Protein AF-A0A0F8WGE8-F1 (afdb_monomer_lite)

InterPro domains:
  IPR011990 Tetratricopeptide-like helical domain superfamily [G3DSA:1.25.40.10] (3-135)

pLDDT: mean 79.86, std 22.28, range [31.86, 98.88]

Secondary structure (DSSP, 8-state):
--S--S----THHHHHHHHTT-TTS--HHHHHHHHHHHTT--HHHHHHHHHHHHHH-SSGGG--HHHHHHHHHHHHHHSTT-HHHHHHHHHHHHHTT-HHHHHHHHHHHHHHHHHTT-HHHHHHHHHHHHHHHTT-------

Radius of gyration: 15.94 Å; chains: 1; bounding box: 45×36×33 Å

Sequence (142 aa):
FQALAGSKLPRVYVNLGELLLRPSQAPRGLELALEVFRQKTDPLIVRNTLAWVFATSPQAAYRDGPEAVRLALLVTQTKPGKAAFLDTLAAAYAEVKLFTEAVDTLQKAIGLAEKAGQTALAGEMRPRLALYRSKKPYRPPE

Organism: NCBI:txid412755

Foldseek 3Di:
DDDDPDDPPPPVVVVLVVVVVDPPDDPVLSVVLVVCVVVVHDPLVSLLSLLQQLLAEPDPVSHDLVSSLVSLVVSCVVPPLALSSLQSNLSSCLSVLVLVSSLVSNVSSLVSCVVVVVVVVNVVSVVQNVCSVVSHHHYDDD

Structure (mmCIF, N/CA/C/O backbone):
data_AF-A0A0F8WGE8-F1
#
_entry.id   AF-A0A0F8WGE8-F1
#
loop_
_atom_site.group_PDB
_atom_site.id
_atom_site.type_symbol
_atom_site.label_atom_id
_atom_site.label_alt_id
_atom_site.label_comp_id
_atom_site.label_asym_id
_atom_site.label_entity_id
_atom_site.label_seq_id
_atom_site.pdbx_PDB_ins_code
_atom_site.Cartn_x
_atom_site.Cartn_y
_atom_site.Cartn_z
_atom_site.occupancy
_atom_site.B_iso_or_equiv
_atom_site.auth_seq_id
_atom_site.auth_comp_id
_atom_site.auth_asym_id
_atom_site.auth_atom_id
_atom_site.pdbx_PDB_model_num
ATOM 1 N N . PHE A 1 1 ? 33.624 -14.646 12.719 1.00 39.00 1 PHE A N 1
ATOM 2 C CA . PHE A 1 1 ? 33.017 -15.978 12.910 1.00 39.00 1 PHE A CA 1
ATOM 3 C C . PHE A 1 1 ? 32.793 -16.187 14.397 1.00 39.00 1 PHE A C 1
ATOM 5 O O . PHE A 1 1 ? 33.677 -15.827 15.154 1.00 39.00 1 PHE A O 1
ATOM 12 N N . GLN A 1 2 ? 31.639 -16.752 14.763 1.00 33.62 2 GLN A N 1
ATOM 13 C CA . GLN A 1 2 ? 31.136 -17.008 16.126 1.00 33.62 2 GLN A CA 1
ATOM 14 C C . GLN A 1 2 ? 30.475 -15.832 16.851 1.00 33.62 2 GLN A C 1
ATOM 16 O O . GLN A 1 2 ? 31.086 -15.127 17.639 1.00 33.62 2 GLN A O 1
ATOM 21 N N . ALA A 1 3 ? 29.178 -15.684 16.598 1.00 32.41 3 ALA A N 1
ATOM 22 C CA . ALA A 1 3 ? 28.122 -15.856 17.599 1.00 32.41 3 ALA A CA 1
ATOM 23 C C . ALA A 1 3 ? 26.847 -15.287 16.980 1.00 32.41 3 ALA A C 1
ATOM 25 O O . ALA A 1 3 ? 26.764 -14.084 16.805 1.00 32.41 3 ALA A O 1
ATOM 26 N N . LEU A 1 4 ? 25.935 -16.166 16.558 1.00 31.86 4 LEU A N 1
ATOM 27 C CA . LEU A 1 4 ? 24.479 -15.982 16.394 1.00 31.86 4 LEU A CA 1
ATOM 28 C C . LEU A 1 4 ? 23.939 -17.214 15.634 1.00 31.86 4 LEU A C 1
ATOM 30 O O . LEU A 1 4 ? 23.289 -17.126 14.597 1.00 31.86 4 LEU A O 1
ATOM 34 N N . ALA A 1 5 ? 24.266 -18.401 16.148 1.00 35.44 5 ALA A N 1
ATOM 35 C CA . ALA A 1 5 ? 23.598 -19.642 15.784 1.00 35.44 5 ALA A CA 1
ATOM 36 C C . ALA A 1 5 ? 22.441 -19.815 16.773 1.00 35.44 5 ALA A C 1
ATOM 38 O O . ALA A 1 5 ? 22.682 -20.090 17.945 1.00 35.44 5 ALA A O 1
ATOM 39 N N . GLY A 1 6 ? 21.198 -19.585 16.341 1.00 33.03 6 GLY A N 1
ATOM 40 C CA . GLY A 1 6 ? 20.052 -19.872 17.210 1.00 33.03 6 GLY A CA 1
ATOM 41 C C . GLY A 1 6 ? 18.701 -19.286 16.819 1.00 33.03 6 GLY A C 1
ATOM 42 O O . GLY A 1 6 ? 17.684 -19.821 17.246 1.00 33.03 6 GLY A O 1
ATOM 43 N N . SER A 1 7 ? 18.631 -18.254 15.979 1.00 32.47 7 SER A N 1
ATOM 44 C CA . SER A 1 7 ? 17.354 -17.804 15.421 1.00 32.47 7 SER A CA 1
ATOM 45 C C . SER A 1 7 ? 17.300 -18.174 13.946 1.00 32.47 7 SER A C 1
ATOM 47 O O . SER A 1 7 ? 18.175 -17.813 13.162 1.00 32.47 7 SER A O 1
ATOM 49 N N . LYS A 1 8 ? 16.263 -18.922 13.551 1.00 39.12 8 LYS A N 1
ATOM 50 C CA . LYS A 1 8 ? 15.843 -19.024 12.150 1.00 39.12 8 LYS A CA 1
ATOM 51 C C . LYS A 1 8 ? 15.442 -17.621 11.693 1.00 39.12 8 LYS A C 1
ATOM 53 O O . LYS A 1 8 ? 14.263 -17.287 11.702 1.00 39.12 8 LYS A O 1
ATOM 58 N N . LEU A 1 9 ? 16.419 -16.784 11.357 1.00 37.38 9 LEU A N 1
ATOM 59 C CA . LEU A 1 9 ? 16.188 -15.543 10.640 1.00 37.38 9 LEU A CA 1
ATOM 60 C C . LEU A 1 9 ? 15.608 -15.946 9.276 1.00 37.38 9 LEU A C 1
ATOM 62 O O . LEU A 1 9 ? 16.263 -16.689 8.541 1.00 37.38 9 LEU A O 1
ATOM 66 N N . PRO A 1 10 ? 14.367 -15.541 8.947 1.00 38.62 10 PRO A N 1
ATOM 67 C CA . PRO A 1 10 ? 13.789 -15.779 7.633 1.00 38.62 10 PRO A CA 1
ATOM 68 C C . PRO A 1 10 ? 14.779 -15.359 6.541 1.00 38.62 10 PRO A C 1
ATOM 70 O O . PRO A 1 10 ? 15.372 -14.286 6.631 1.00 38.62 10 PRO A O 1
ATOM 73 N N . ARG A 1 11 ? 14.936 -16.195 5.509 1.00 40.75 11 ARG A N 1
ATOM 74 C CA . ARG A 1 11 ? 15.822 -16.039 4.330 1.00 40.75 11 ARG A CA 1
ATOM 75 C C . ARG A 1 11 ? 15.854 -14.622 3.712 1.00 40.75 11 ARG A C 1
ATOM 77 O O . ARG A 1 11 ? 16.824 -14.259 3.063 1.00 40.75 11 ARG A O 1
ATOM 84 N N . VAL A 1 12 ? 14.827 -13.817 3.977 1.00 38.59 12 VAL A N 1
ATOM 85 C CA . VAL A 1 12 ? 14.690 -12.394 3.632 1.00 38.59 12 VAL A CA 1
ATOM 86 C C . VAL A 1 12 ? 15.808 -11.511 4.222 1.00 38.59 12 VAL A C 1
ATOM 88 O O . VAL A 1 12 ? 16.211 -10.548 3.579 1.00 38.59 12 VAL A O 1
ATOM 91 N N . TYR A 1 13 ? 16.368 -11.838 5.394 1.00 39.31 13 TYR A N 1
ATOM 92 C CA . TYR A 1 13 ? 17.417 -11.022 6.035 1.00 39.31 13 TYR A CA 1
ATOM 93 C C . TYR A 1 13 ? 18.828 -11.269 5.482 1.00 39.31 13 TYR A C 1
ATOM 95 O O . TYR A 1 13 ? 19.659 -10.364 5.508 1.00 39.31 13 TYR A O 1
ATOM 103 N N . VAL A 1 14 ? 19.093 -12.468 4.951 1.00 41.34 14 VAL A N 1
ATOM 104 C CA . VAL A 1 14 ? 20.389 -12.814 4.338 1.00 41.34 14 VAL A CA 1
ATOM 105 C C . VAL A 1 14 ? 20.521 -12.147 2.966 1.00 41.34 14 VAL A C 1
ATOM 107 O O . VAL A 1 14 ? 21.551 -11.546 2.678 1.00 41.34 14 VAL A O 1
ATOM 110 N N . ASN A 1 15 ? 19.435 -12.118 2.186 1.00 41.41 15 ASN A N 1
ATOM 111 C CA . ASN A 1 15 ? 19.408 -11.423 0.895 1.00 41.41 15 ASN A CA 1
ATOM 112 C C . ASN A 1 15 ? 19.510 -9.894 1.050 1.00 41.41 15 ASN A C 1
ATOM 114 O O . ASN A 1 15 ? 20.087 -9.227 0.195 1.00 41.41 15 ASN A O 1
ATOM 118 N N . LEU A 1 16 ? 18.990 -9.334 2.153 1.00 46.09 16 LEU A N 1
ATOM 119 C CA . LEU A 1 16 ? 19.117 -7.904 2.442 1.00 46.09 16 LEU A CA 1
ATOM 120 C C . LEU A 1 16 ? 20.567 -7.526 2.773 1.00 46.09 16 LEU A C 1
ATOM 122 O O . LEU A 1 16 ? 21.021 -6.484 2.338 1.00 46.09 16 LEU A O 1
ATOM 126 N N . GLY A 1 17 ? 21.306 -8.366 3.504 1.00 40.78 17 GLY A N 1
ATOM 127 C CA . GLY A 1 17 ? 22.715 -8.116 3.834 1.00 40.78 17 GLY A CA 1
ATOM 128 C C . GLY A 1 17 ? 23.655 -8.163 2.623 1.00 40.78 17 GLY A C 1
ATOM 129 O O . GLY A 1 17 ? 24.541 -7.319 2.509 1.00 40.78 17 GLY A O 1
ATOM 130 N N . GLU A 1 18 ? 23.447 -9.100 1.692 1.00 42.25 18 GLU A N 1
ATOM 131 C CA . GLU A 1 18 ? 24.270 -9.217 0.474 1.00 42.25 18 GLU A CA 1
ATOM 132 C C . GLU A 1 18 ? 24.025 -8.079 -0.527 1.00 42.25 18 GLU A C 1
ATOM 134 O O . GLU A 1 18 ? 24.968 -7.598 -1.159 1.00 42.25 18 GLU A O 1
ATOM 139 N N . LEU A 1 19 ? 22.788 -7.581 -0.621 1.00 44.41 19 LEU A N 1
ATOM 140 C CA . LEU A 1 19 ? 22.442 -6.439 -1.473 1.00 44.41 19 LEU A CA 1
ATOM 141 C C . LEU A 1 19 ? 23.078 -5.122 -0.974 1.00 44.41 19 LEU A C 1
ATOM 143 O O . LEU A 1 19 ? 23.269 -4.190 -1.751 1.00 44.41 19 LEU A O 1
ATOM 147 N N . LEU A 1 20 ? 23.470 -5.058 0.306 1.00 45.53 20 LEU A N 1
ATOM 148 C CA . LEU A 1 20 ? 24.047 -3.872 0.955 1.00 45.53 20 LEU A CA 1
ATOM 149 C C . LEU A 1 20 ? 25.555 -3.724 0.824 1.00 45.53 20 LEU A C 1
ATOM 151 O O . LEU A 1 20 ? 26.098 -2.673 1.162 1.00 45.53 20 LEU A O 1
ATOM 155 N N . LEU A 1 21 ? 26.232 -4.736 0.288 1.00 44.56 21 LEU A N 1
ATOM 156 C CA . LEU A 1 21 ? 27.662 -4.673 -0.008 1.00 44.56 21 LEU A CA 1
ATOM 157 C C . LEU A 1 21 ? 27.960 -4.084 -1.397 1.00 44.56 21 LEU A C 1
ATOM 159 O O . LEU A 1 21 ? 29.121 -4.020 -1.797 1.00 44.56 21 LEU A O 1
ATOM 163 N N . ARG A 1 22 ? 26.939 -3.616 -2.133 1.00 40.19 22 ARG A N 1
ATOM 164 C CA . ARG A 1 22 ? 27.096 -2.908 -3.414 1.00 40.19 22 ARG A CA 1
ATOM 165 C C . ARG A 1 22 ? 26.409 -1.535 -3.368 1.00 40.19 22 ARG A C 1
ATOM 167 O O . ARG A 1 22 ? 25.249 -1.421 -3.759 1.00 40.19 22 ARG A O 1
ATOM 174 N N . PRO A 1 23 ? 27.123 -0.479 -2.937 1.00 44.38 23 PRO A N 1
ATOM 175 C CA . PRO A 1 23 ? 26.569 0.868 -2.750 1.00 44.38 23 PRO A CA 1
ATOM 176 C C . PRO A 1 23 ? 26.052 1.557 -4.022 1.00 44.38 23 PRO A C 1
ATOM 178 O O . PRO A 1 23 ? 25.507 2.647 -3.938 1.00 44.38 23 PRO A O 1
ATOM 181 N N . SER A 1 24 ? 26.24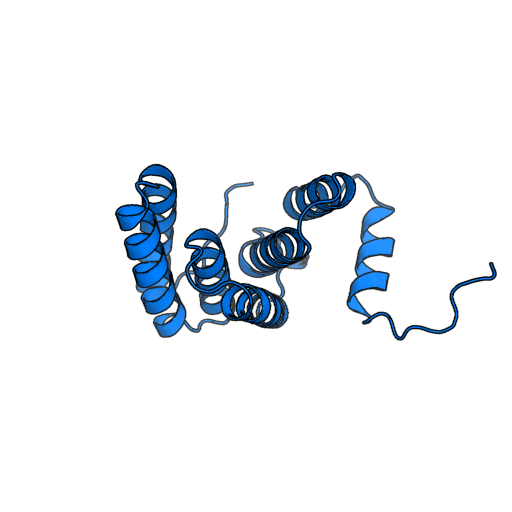1 0.973 -5.207 1.00 49.75 24 SER A N 1
ATOM 182 C CA . SER A 1 24 ? 25.926 1.613 -6.488 1.00 49.75 24 SER A CA 1
ATOM 183 C C . SER A 1 24 ? 24.587 1.199 -7.110 1.00 49.75 24 SER A C 1
ATOM 185 O O . SER A 1 24 ? 24.292 1.650 -8.213 1.00 49.75 24 SER A O 1
ATOM 187 N N . GLN A 1 25 ? 23.785 0.337 -6.464 1.00 49.81 25 GLN A N 1
ATOM 188 C CA . GLN A 1 25 ? 22.557 -0.205 -7.081 1.00 49.81 25 GLN A CA 1
ATOM 189 C C . GLN A 1 25 ? 21.331 -0.337 -6.162 1.00 49.81 25 GLN A C 1
ATOM 191 O O . GLN A 1 25 ? 20.297 -0.820 -6.621 1.00 49.81 25 GLN A O 1
ATOM 196 N N . ALA A 1 26 ? 21.379 0.101 -4.902 1.00 49.56 26 ALA A N 1
ATOM 197 C CA . ALA A 1 26 ? 20.194 0.059 -4.048 1.00 49.56 26 ALA A CA 1
ATOM 198 C C . ALA A 1 26 ? 19.190 1.137 -4.505 1.00 49.56 26 ALA A C 1
ATOM 200 O O . ALA A 1 26 ? 19.517 2.321 -4.465 1.00 49.56 26 ALA A O 1
ATOM 201 N N . PRO A 1 27 ? 17.964 0.793 -4.946 1.00 55.69 27 PRO A N 1
ATOM 202 C CA . PRO A 1 27 ? 16.968 1.811 -5.216 1.00 55.69 27 PRO A CA 1
ATOM 203 C C . PRO A 1 27 ? 16.673 2.510 -3.892 1.00 55.69 27 PRO A C 1
ATOM 205 O O . PRO A 1 27 ? 16.526 1.867 -2.849 1.00 55.69 27 PRO A O 1
ATOM 208 N N . ARG A 1 28 ? 16.550 3.830 -3.958 1.00 56.81 28 ARG A N 1
ATOM 209 C CA . ARG A 1 28 ? 16.315 4.773 -2.857 1.00 56.81 28 ARG A CA 1
ATOM 210 C C . ARG A 1 28 ? 15.362 4.290 -1.753 1.00 56.81 28 ARG A C 1
ATOM 212 O O . ARG A 1 28 ? 15.506 4.677 -0.603 1.00 56.81 28 ARG A O 1
ATOM 219 N N . GLY A 1 29 ? 14.394 3.428 -2.070 1.00 53.28 29 GLY A N 1
ATOM 220 C CA . GLY A 1 29 ? 13.478 2.836 -1.094 1.00 53.28 29 GLY A CA 1
ATOM 221 C C . GLY A 1 29 ? 14.118 1.859 -0.095 1.00 53.28 29 GLY A C 1
ATOM 222 O O . GLY A 1 29 ? 13.700 1.823 1.061 1.00 53.28 29 GLY A O 1
ATOM 223 N N . LEU A 1 30 ? 15.143 1.099 -0.496 1.00 58.16 30 LEU A N 1
ATOM 224 C CA . LEU A 1 30 ? 15.901 0.242 0.420 1.00 58.16 30 LEU A CA 1
ATOM 225 C C . LEU A 1 30 ? 16.855 1.076 1.282 1.00 58.16 30 LEU A C 1
ATOM 227 O O . LEU A 1 30 ? 16.931 0.859 2.488 1.00 58.16 30 LEU A O 1
ATOM 231 N N . GLU A 1 31 ? 17.514 2.076 0.690 1.00 60.06 31 GLU A N 1
ATOM 232 C CA . GLU A 1 31 ? 18.320 3.055 1.433 1.00 60.06 31 GLU A CA 1
ATOM 233 C C . GLU A 1 31 ? 17.481 3.790 2.482 1.00 60.06 31 GLU A C 1
ATOM 235 O O . GLU A 1 31 ? 17.877 3.849 3.647 1.00 60.06 31 GLU A O 1
ATOM 240 N N . LEU A 1 32 ? 16.280 4.243 2.105 1.00 60.81 32 LEU A N 1
ATOM 241 C CA . LEU A 1 32 ? 15.329 4.888 3.007 1.00 60.81 32 LEU A CA 1
ATOM 242 C C . LEU A 1 32 ? 14.865 3.933 4.112 1.00 60.81 32 LEU A C 1
ATOM 244 O O . LEU A 1 32 ? 14.814 4.324 5.275 1.00 60.81 32 LEU A O 1
ATOM 248 N N . ALA A 1 33 ? 14.565 2.668 3.796 1.00 60.41 33 ALA A N 1
ATOM 249 C CA . ALA A 1 33 ? 14.195 1.681 4.812 1.00 60.41 33 ALA A CA 1
ATOM 250 C C . ALA A 1 33 ? 15.314 1.475 5.850 1.00 60.41 33 ALA A C 1
ATOM 252 O O . ALA A 1 33 ? 15.036 1.325 7.041 1.00 60.41 33 ALA A O 1
ATOM 253 N N . LEU A 1 34 ? 16.577 1.512 5.423 1.00 62.66 34 LEU A N 1
ATOM 254 C CA . LEU A 1 34 ? 17.739 1.370 6.304 1.00 62.66 34 LEU A CA 1
ATOM 255 C C . LEU A 1 34 ? 18.051 2.639 7.081 1.00 62.66 34 LEU A C 1
ATOM 257 O O . LEU A 1 34 ? 18.500 2.561 8.220 1.00 62.66 34 LEU A O 1
ATOM 261 N N . GLU A 1 35 ? 17.843 3.806 6.484 1.00 59.94 35 GLU A N 1
ATOM 262 C CA . GLU A 1 35 ? 17.937 5.083 7.183 1.00 59.94 35 GLU A CA 1
ATOM 263 C C . GLU A 1 35 ? 16.884 5.164 8.295 1.00 59.94 35 GLU A C 1
ATOM 265 O O . GLU A 1 35 ? 17.227 5.409 9.451 1.00 59.94 35 GLU A O 1
ATOM 270 N N . VAL A 1 36 ? 15.634 4.809 7.986 1.00 58.16 36 VAL A N 1
ATOM 271 C CA . VAL A 1 36 ? 14.542 4.695 8.962 1.00 58.16 36 VAL A CA 1
ATOM 272 C C . VAL A 1 36 ? 14.888 3.675 10.054 1.00 58.16 36 VAL A C 1
ATOM 274 O O . VAL A 1 36 ? 14.699 3.949 11.241 1.00 58.16 36 VAL A O 1
ATOM 277 N N . PHE A 1 37 ? 15.448 2.517 9.693 1.00 57.16 37 PHE A N 1
ATOM 278 C CA . PHE A 1 37 ? 15.868 1.503 10.664 1.00 57.16 37 PHE A CA 1
ATOM 279 C C . PHE A 1 37 ? 16.994 1.999 11.590 1.00 57.16 37 PHE A C 1
ATOM 281 O O . PHE A 1 37 ? 16.949 1.766 12.799 1.00 57.16 37 PHE A O 1
ATOM 288 N N . ARG A 1 38 ? 17.973 2.740 11.054 1.00 60.31 38 ARG A N 1
ATOM 289 C CA . ARG A 1 38 ? 19.094 3.311 11.824 1.00 60.31 38 ARG A CA 1
ATOM 290 C C . ARG A 1 38 ? 18.654 4.338 12.871 1.00 60.31 38 ARG A C 1
ATOM 292 O O . ARG A 1 38 ? 19.357 4.520 13.860 1.00 60.31 38 ARG A O 1
ATOM 299 N N . GLN A 1 39 ? 17.478 4.944 12.717 1.00 59.16 39 GLN A N 1
ATOM 300 C CA . GLN A 1 39 ? 16.945 5.958 13.635 1.00 59.16 39 GLN A CA 1
ATOM 301 C C . GLN A 1 39 ? 16.087 5.399 14.798 1.00 59.16 39 GLN A C 1
ATOM 303 O O . GLN A 1 39 ? 15.355 6.154 15.428 1.00 59.16 39 GLN A O 1
ATOM 308 N N . LYS A 1 40 ? 16.167 4.095 15.131 1.00 55.72 40 LYS A N 1
ATOM 309 C CA . LYS A 1 40 ? 15.303 3.428 16.145 1.00 55.72 40 LYS A CA 1
ATOM 310 C C . LYS A 1 40 ? 13.795 3.572 15.857 1.00 55.72 40 LYS A C 1
ATOM 312 O O . LYS A 1 40 ? 12.980 3.670 16.774 1.00 55.72 40 LYS A O 1
ATOM 317 N N . THR A 1 41 ? 13.413 3.586 14.584 1.00 63.72 41 THR A N 1
ATOM 318 C CA . THR A 1 41 ? 12.017 3.808 14.182 1.00 63.72 41 THR A CA 1
ATOM 319 C C . THR A 1 41 ? 11.133 2.576 14.418 1.00 63.72 41 THR A C 1
ATOM 321 O O . THR A 1 41 ? 11.603 1.439 14.381 1.00 63.72 41 THR A O 1
ATOM 324 N N . ASP A 1 42 ? 9.833 2.814 14.637 1.00 79.06 42 ASP A N 1
ATOM 325 C CA . ASP A 1 42 ? 8.781 1.801 14.806 1.00 79.06 42 ASP A CA 1
ATOM 326 C C . ASP A 1 42 ? 8.895 0.676 13.744 1.00 79.06 42 ASP A C 1
ATOM 328 O O . ASP A 1 42 ? 8.834 0.956 12.538 1.00 79.06 42 ASP A O 1
ATOM 332 N N . PRO A 1 43 ? 9.014 -0.604 14.157 1.00 81.50 43 PRO A N 1
ATOM 333 C CA . PRO A 1 43 ? 9.110 -1.748 13.251 1.00 81.50 43 PRO A CA 1
ATOM 334 C C . PRO A 1 43 ? 7.983 -1.849 12.214 1.00 81.50 43 PRO A C 1
ATOM 336 O O . PRO A 1 43 ? 8.165 -2.477 11.170 1.00 81.50 43 PRO A O 1
ATOM 339 N N . LEU A 1 44 ? 6.802 -1.282 12.480 1.00 86.19 44 LEU A N 1
ATOM 340 C CA . LEU A 1 44 ? 5.700 -1.250 11.514 1.00 86.19 44 LEU A CA 1
ATOM 341 C C . LEU A 1 44 ? 5.977 -0.296 10.352 1.00 86.19 44 LEU A C 1
ATOM 343 O O . LEU A 1 44 ? 5.605 -0.600 9.222 1.00 86.19 44 LEU A O 1
ATOM 347 N N . ILE A 1 45 ? 6.664 0.819 10.607 1.00 83.94 45 ILE A N 1
ATOM 348 C CA . ILE A 1 45 ? 7.049 1.775 9.564 1.00 83.94 45 ILE A CA 1
ATOM 349 C C . ILE A 1 45 ? 8.057 1.125 8.620 1.00 83.94 45 ILE A C 1
ATOM 351 O O . ILE A 1 45 ? 7.867 1.173 7.411 1.00 83.94 45 ILE A O 1
ATOM 355 N N . VAL A 1 46 ? 9.064 0.430 9.157 1.00 81.50 46 VAL A N 1
ATOM 356 C CA . VAL A 1 46 ? 10.065 -0.280 8.341 1.00 81.50 46 VAL A CA 1
ATOM 357 C C . VAL A 1 46 ? 9.402 -1.331 7.444 1.00 81.50 46 VAL A C 1
ATOM 359 O O . VAL A 1 46 ? 9.679 -1.390 6.247 1.00 81.50 46 VAL A O 1
ATOM 362 N N . ARG A 1 47 ? 8.478 -2.133 7.992 1.00 85.75 47 ARG A N 1
ATOM 363 C CA . ARG A 1 47 ? 7.729 -3.131 7.208 1.00 85.75 47 ARG A CA 1
ATOM 364 C C . ARG A 1 47 ? 6.849 -2.492 6.136 1.00 85.75 47 ARG A C 1
ATOM 366 O O . ARG A 1 47 ? 6.796 -3.012 5.027 1.00 85.75 47 ARG A O 1
ATOM 373 N N . ASN A 1 48 ? 6.197 -1.372 6.448 1.00 90.12 48 ASN A N 1
ATOM 374 C CA . ASN A 1 48 ? 5.409 -0.620 5.475 1.00 90.12 48 ASN A CA 1
ATOM 375 C C . ASN A 1 48 ? 6.282 -0.102 4.325 1.00 90.12 48 ASN A C 1
ATOM 377 O O . ASN A 1 48 ? 5.910 -0.243 3.166 1.00 90.12 48 ASN A O 1
ATOM 381 N N . THR A 1 49 ? 7.454 0.457 4.633 1.00 85.38 49 THR A N 1
ATOM 382 C CA . THR A 1 49 ? 8.390 0.950 3.615 1.00 85.38 49 THR A CA 1
ATOM 383 C C . THR A 1 49 ? 8.862 -0.178 2.701 1.00 85.38 49 THR A C 1
ATOM 385 O O . THR A 1 49 ? 8.846 -0.018 1.484 1.00 85.38 49 THR A O 1
ATOM 388 N N . LEU A 1 50 ? 9.214 -1.344 3.255 1.00 87.06 50 LEU A N 1
ATOM 389 C CA . LEU A 1 50 ? 9.589 -2.508 2.444 1.00 87.06 50 LEU A CA 1
ATOM 390 C C . LEU A 1 50 ? 8.432 -2.978 1.553 1.00 87.06 50 LEU A C 1
ATOM 392 O O . LEU A 1 50 ? 8.636 -3.200 0.362 1.00 87.06 50 LEU A O 1
ATOM 396 N N . ALA A 1 51 ? 7.213 -3.056 2.094 1.00 91.12 51 ALA A N 1
ATOM 397 C CA . ALA A 1 51 ? 6.030 -3.419 1.317 1.00 91.12 51 ALA A CA 1
ATOM 398 C C . ALA A 1 51 ? 5.781 -2.448 0.152 1.00 91.12 51 ALA A C 1
ATOM 400 O O . ALA A 1 51 ? 5.492 -2.877 -0.963 1.00 91.12 51 ALA A O 1
ATOM 401 N N . TRP A 1 52 ? 5.951 -1.144 0.385 1.00 93.06 52 TRP A N 1
ATOM 402 C CA . TRP A 1 52 ? 5.827 -0.124 -0.653 1.00 93.06 52 TRP A CA 1
ATOM 403 C C . TRP A 1 52 ? 6.842 -0.321 -1.784 1.00 93.06 52 TRP A C 1
ATOM 405 O O . TRP A 1 52 ? 6.478 -0.262 -2.961 1.00 93.06 52 TRP A O 1
ATOM 415 N N . VAL A 1 53 ? 8.106 -0.592 -1.444 1.00 87.25 53 VAL A N 1
ATOM 416 C CA . VAL A 1 53 ? 9.171 -0.850 -2.427 1.00 87.25 53 VAL A CA 1
ATOM 417 C C . VAL A 1 53 ? 8.857 -2.093 -3.249 1.00 87.25 53 VAL A C 1
ATOM 419 O O . VAL A 1 53 ? 8.856 -2.025 -4.478 1.00 87.25 53 VAL A O 1
ATOM 422 N N . PHE A 1 54 ? 8.517 -3.194 -2.580 1.00 86.75 54 PHE A N 1
ATOM 423 C CA . PHE A 1 54 ? 8.190 -4.455 -3.240 1.00 86.75 54 PHE A CA 1
ATOM 424 C C . PHE A 1 54 ? 6.948 -4.361 -4.134 1.00 86.75 54 PHE A C 1
ATOM 426 O O . PHE A 1 54 ? 6.866 -5.073 -5.132 1.00 86.75 54 PHE A O 1
ATOM 433 N N . ALA A 1 55 ? 6.009 -3.463 -3.830 1.00 93.62 55 ALA A N 1
ATOM 434 C CA . ALA A 1 55 ? 4.830 -3.232 -4.656 1.00 93.62 55 ALA A CA 1
ATOM 435 C C . ALA A 1 55 ? 5.086 -2.296 -5.849 1.00 93.62 55 ALA A C 1
ATOM 437 O O . ALA A 1 55 ? 4.526 -2.492 -6.926 1.00 93.62 55 ALA A O 1
ATOM 438 N N . THR A 1 56 ? 5.878 -1.237 -5.662 1.00 93.69 56 THR A N 1
ATOM 439 C CA . THR A 1 56 ? 5.857 -0.084 -6.582 1.00 93.69 56 THR A CA 1
ATOM 440 C C . THR A 1 56 ? 7.153 0.152 -7.339 1.00 93.69 56 THR A C 1
ATOM 442 O O . THR A 1 56 ? 7.127 0.935 -8.285 1.00 93.69 56 THR A O 1
ATOM 445 N N . SER A 1 57 ? 8.261 -0.507 -6.978 1.00 88.00 57 SER A N 1
ATOM 446 C CA . SER A 1 57 ? 9.575 -0.221 -7.568 1.00 88.00 57 SER A CA 1
ATOM 447 C C . SER A 1 57 ? 9.527 -0.201 -9.107 1.00 88.00 57 SER A C 1
ATOM 449 O O . SER A 1 57 ? 8.994 -1.143 -9.710 1.00 88.00 57 SER A O 1
ATOM 451 N N . PRO A 1 58 ? 10.074 0.835 -9.775 1.00 85.44 58 PRO A N 1
ATOM 452 C CA . PRO A 1 58 ? 10.118 0.890 -11.238 1.00 85.44 58 PRO A CA 1
ATOM 453 C C . PRO A 1 58 ? 10.958 -0.265 -11.806 1.00 85.44 58 PRO A C 1
ATOM 455 O O . PRO A 1 58 ? 10.576 -0.914 -12.784 1.00 85.44 58 PRO A O 1
ATOM 458 N N . GLN A 1 59 ? 12.031 -0.625 -11.102 1.00 83.12 59 GLN A N 1
ATOM 459 C CA . GLN A 1 59 ? 12.910 -1.735 -11.444 1.00 83.12 59 GLN A CA 1
ATOM 460 C C . GLN A 1 59 ? 12.303 -3.076 -11.014 1.00 83.12 59 GLN A C 1
ATOM 462 O O . GLN A 1 59 ? 12.054 -3.324 -9.832 1.00 83.12 59 GLN A O 1
ATOM 467 N N . ALA A 1 60 ? 12.100 -3.967 -11.988 1.00 82.06 60 ALA A N 1
ATOM 468 C CA . ALA A 1 60 ? 11.434 -5.255 -11.788 1.00 82.06 60 ALA A CA 1
ATOM 469 C C . ALA A 1 60 ? 12.131 -6.172 -10.777 1.00 82.06 60 ALA A C 1
ATOM 471 O O . ALA A 1 60 ? 11.447 -6.893 -10.061 1.00 82.06 60 ALA A O 1
ATOM 472 N N . ALA A 1 61 ? 13.462 -6.103 -10.684 1.00 82.12 61 ALA A N 1
ATOM 473 C CA . ALA A 1 61 ? 14.263 -6.929 -9.779 1.00 82.12 61 ALA A CA 1
ATOM 474 C C . ALA A 1 61 ? 13.935 -6.720 -8.290 1.00 82.12 61 ALA A C 1
ATOM 476 O O . ALA A 1 61 ? 14.247 -7.575 -7.468 1.00 82.12 61 ALA A O 1
ATOM 477 N N . TYR A 1 62 ? 13.304 -5.596 -7.945 1.00 79.06 62 TYR A N 1
ATOM 478 C CA . TYR A 1 62 ? 12.941 -5.262 -6.569 1.00 79.06 62 TYR A CA 1
ATOM 479 C C . TYR A 1 62 ? 11.451 -5.394 -6.292 1.00 79.06 62 TYR A C 1
ATOM 481 O O . TYR A 1 62 ? 11.015 -5.043 -5.198 1.00 79.06 62 TYR A O 1
ATOM 489 N N . ARG A 1 63 ? 10.660 -5.852 -7.269 1.00 86.00 63 ARG A N 1
ATOM 490 C CA . ARG A 1 63 ? 9.243 -6.113 -7.049 1.00 86.00 63 ARG A CA 1
ATOM 491 C C . ARG A 1 63 ? 9.040 -7.541 -6.571 1.00 86.00 63 ARG A C 1
ATOM 493 O O . ARG A 1 63 ? 9.515 -8.488 -7.189 1.00 86.00 63 ARG A O 1
ATOM 500 N N . ASP A 1 64 ? 8.282 -7.666 -5.494 1.00 88.50 64 ASP A N 1
ATOM 501 C CA . ASP A 1 64 ? 7.817 -8.930 -4.933 1.00 88.50 64 ASP A CA 1
ATOM 502 C C . ASP A 1 64 ? 6.391 -8.707 -4.420 1.00 88.50 64 ASP A C 1
ATOM 504 O O . ASP A 1 64 ? 6.159 -8.373 -3.258 1.00 88.50 64 ASP A O 1
ATOM 508 N N . GLY A 1 65 ? 5.421 -8.805 -5.332 1.00 92.50 65 GLY A N 1
ATOM 509 C CA . GLY A 1 65 ? 4.008 -8.571 -5.028 1.00 92.50 65 GLY A CA 1
ATOM 510 C C . GLY A 1 65 ? 3.480 -9.428 -3.867 1.00 92.50 65 GLY A C 1
ATOM 511 O O . GLY A 1 65 ? 2.874 -8.872 -2.949 1.00 92.50 65 GLY A O 1
ATOM 512 N N . PRO A 1 66 ? 3.711 -10.756 -3.854 1.00 94.88 66 PRO A N 1
ATOM 513 C CA . PRO A 1 66 ? 3.309 -11.610 -2.738 1.00 94.88 66 PRO A CA 1
ATOM 514 C C . PRO A 1 66 ? 3.878 -11.167 -1.383 1.00 94.88 66 PRO A C 1
ATOM 516 O O . PRO A 1 66 ? 3.123 -11.064 -0.410 1.00 94.88 66 PRO A O 1
ATOM 519 N N . GLU A 1 67 ? 5.175 -10.854 -1.303 1.00 88.38 67 GLU A N 1
ATOM 520 C CA . GLU A 1 67 ? 5.778 -10.389 -0.049 1.00 88.38 67 GLU A CA 1
ATOM 521 C C . GLU A 1 67 ? 5.285 -8.986 0.339 1.00 88.38 67 GLU A C 1
ATOM 523 O O . GLU A 1 67 ? 5.038 -8.721 1.521 1.00 88.38 67 GLU A O 1
ATOM 528 N N . ALA A 1 68 ? 5.050 -8.106 -0.640 1.00 93.00 68 ALA A N 1
ATOM 529 C CA . ALA A 1 68 ? 4.445 -6.796 -0.414 1.00 93.00 68 ALA A CA 1
ATOM 530 C C . ALA A 1 68 ? 3.070 -6.918 0.255 1.00 93.00 68 ALA A C 1
ATOM 532 O O . ALA A 1 68 ? 2.808 -6.251 1.259 1.00 93.00 68 ALA A O 1
ATOM 533 N N . VAL A 1 69 ? 2.208 -7.807 -0.256 1.00 98.00 69 VAL A N 1
ATOM 534 C CA . VAL A 1 69 ? 0.875 -8.058 0.312 1.00 98.00 69 VAL A CA 1
ATOM 535 C C . VAL A 1 69 ? 1.001 -8.599 1.733 1.00 98.00 69 VAL A C 1
ATOM 537 O O . VAL A 1 69 ? 0.340 -8.092 2.641 1.00 98.00 69 VAL A O 1
ATOM 540 N N . ARG A 1 70 ? 1.887 -9.577 1.959 1.00 96.12 70 ARG A N 1
ATOM 541 C CA . ARG A 1 70 ? 2.101 -10.175 3.284 1.00 96.12 70 ARG A CA 1
ATOM 542 C C . ARG A 1 70 ? 2.513 -9.129 4.325 1.00 96.12 70 ARG A C 1
ATOM 544 O O . ARG A 1 70 ? 1.961 -9.099 5.427 1.00 96.12 70 ARG A O 1
ATOM 551 N N . LEU A 1 71 ? 3.474 -8.268 3.986 1.00 88.69 71 LEU A N 1
ATOM 552 C CA . LEU A 1 71 ? 3.963 -7.214 4.875 1.00 88.69 71 LEU A CA 1
ATOM 553 C C . LEU A 1 71 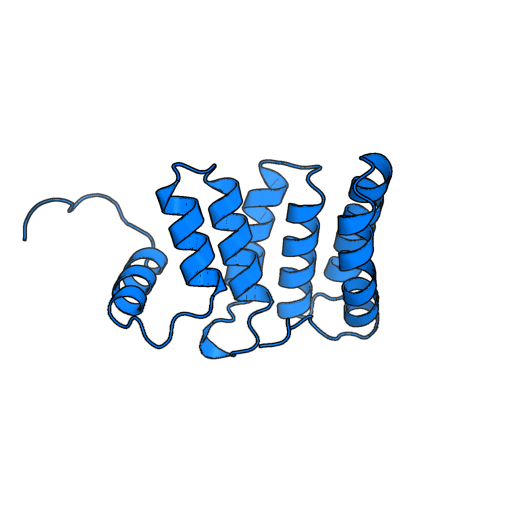? 2.910 -6.122 5.107 1.00 88.69 71 LEU A C 1
ATOM 555 O O . LEU A 1 71 ? 2.692 -5.729 6.255 1.00 88.69 71 LEU A O 1
ATOM 559 N N . ALA A 1 72 ? 2.234 -5.655 4.055 1.00 96.19 72 ALA A N 1
ATOM 560 C CA . ALA A 1 72 ? 1.216 -4.612 4.168 1.00 96.19 72 ALA A CA 1
ATOM 561 C C . ALA A 1 72 ? -0.013 -5.076 4.971 1.00 96.19 72 ALA A C 1
ATOM 563 O O . ALA A 1 72 ? -0.540 -4.320 5.792 1.00 96.19 72 ALA A O 1
ATOM 564 N N . LEU A 1 73 ? -0.438 -6.334 4.808 1.00 97.50 73 LEU A N 1
ATOM 565 C CA . LEU A 1 73 ? -1.499 -6.935 5.623 1.00 97.50 73 LEU A CA 1
ATOM 566 C C . LEU A 1 73 ? -1.121 -6.974 7.103 1.00 97.50 73 LEU A C 1
ATOM 568 O O . LEU A 1 73 ? -1.893 -6.518 7.942 1.00 97.50 73 LEU A O 1
ATOM 572 N N . LEU A 1 74 ? 0.086 -7.441 7.430 1.00 94.69 74 LEU A N 1
ATOM 573 C CA . LEU A 1 74 ? 0.557 -7.476 8.816 1.00 94.69 74 LEU A CA 1
ATOM 574 C C . LEU A 1 74 ? 0.530 -6.079 9.458 1.00 94.69 74 LEU A C 1
ATOM 576 O O . LEU A 1 74 ? 0.091 -5.909 10.598 1.00 94.69 74 LEU A O 1
ATOM 580 N N . VAL A 1 75 ? 0.989 -5.068 8.720 1.00 93.31 75 VAL A N 1
ATOM 581 C CA . VAL A 1 75 ? 1.039 -3.680 9.191 1.00 93.31 75 VAL A CA 1
ATOM 582 C C . VAL A 1 75 ? -0.369 -3.119 9.425 1.00 93.31 75 VAL A C 1
ATOM 584 O O . VAL A 1 75 ? -0.635 -2.552 10.488 1.00 93.31 75 VAL A O 1
ATOM 587 N N . THR A 1 76 ? -1.277 -3.301 8.466 1.00 96.06 76 THR A N 1
ATOM 588 C CA . THR A 1 76 ? -2.660 -2.798 8.539 1.00 96.06 76 THR A CA 1
ATOM 589 C C . THR A 1 76 ? -3.504 -3.515 9.592 1.00 96.06 76 THR A C 1
ATOM 591 O O . THR A 1 76 ? -4.324 -2.869 10.238 1.00 96.06 76 THR A O 1
ATOM 594 N N . GLN A 1 77 ? -3.271 -4.809 9.830 1.00 95.06 77 GLN A N 1
ATOM 595 C CA . GLN A 1 77 ? -3.905 -5.563 10.918 1.00 95.06 77 GLN A CA 1
ATOM 596 C C . GLN A 1 77 ? -3.411 -5.112 12.296 1.00 95.06 77 GLN A C 1
ATOM 598 O O . GLN A 1 77 ? -4.196 -5.039 13.237 1.00 95.06 77 GLN A O 1
ATOM 603 N N . THR A 1 78 ? -2.121 -4.779 12.421 1.00 93.06 78 THR A N 1
ATOM 604 C CA . THR A 1 78 ? -1.539 -4.343 13.702 1.00 93.06 78 THR A CA 1
ATOM 605 C C . THR A 1 78 ? -1.944 -2.913 14.061 1.00 93.06 78 THR A C 1
ATOM 607 O O . THR A 1 78 ? -2.200 -2.608 15.225 1.00 93.06 78 THR A O 1
ATOM 610 N N . LYS A 1 79 ? -1.992 -2.011 13.074 1.00 90.12 79 LYS A N 1
ATOM 611 C CA . LYS A 1 79 ? -2.483 -0.638 13.253 1.00 90.12 79 LYS A CA 1
ATOM 612 C C . LYS A 1 79 ? -3.551 -0.305 12.216 1.00 90.12 79 LYS A C 1
ATOM 614 O O . LYS A 1 79 ? -3.251 0.387 11.234 1.00 90.12 79 LYS A O 1
ATOM 619 N N . PRO A 1 80 ? -4.798 -0.752 12.452 1.00 84.88 80 PRO A N 1
ATOM 620 C CA . PRO A 1 80 ? -5.912 -0.350 11.612 1.00 84.88 80 PRO A CA 1
ATOM 621 C C . PRO A 1 80 ? -6.109 1.170 11.707 1.00 84.88 80 PRO A C 1
ATOM 623 O O . PRO A 1 80 ? -5.826 1.794 12.728 1.00 84.88 80 PRO A O 1
ATOM 626 N N . GLY A 1 81 ? -6.575 1.784 10.620 1.00 87.00 81 GLY A N 1
ATOM 627 C CA . GLY A 1 81 ? -6.935 3.207 10.596 1.00 87.00 81 GLY A CA 1
ATOM 628 C C . GLY A 1 81 ? -5.827 4.179 10.178 1.00 87.00 81 GLY A C 1
ATOM 629 O O . GLY A 1 81 ? -6.10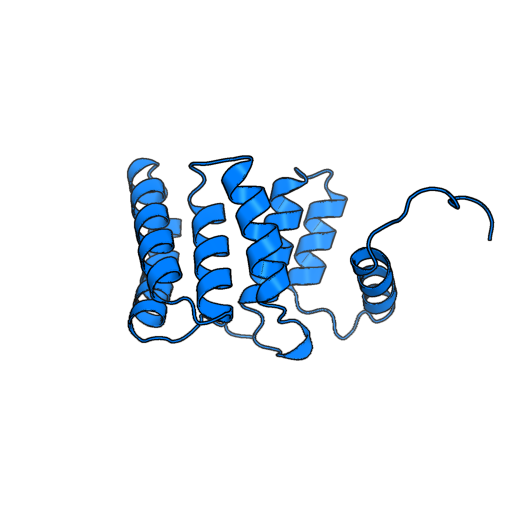2 5.366 10.025 1.00 87.00 81 GLY A O 1
ATOM 630 N N . LYS A 1 82 ? -4.594 3.720 9.923 1.00 93.88 82 LYS A N 1
ATOM 631 C CA . LYS A 1 82 ? -3.565 4.570 9.298 1.00 93.88 82 LYS A CA 1
ATOM 632 C C . LYS A 1 82 ? -3.728 4.591 7.777 1.00 93.88 82 LYS A C 1
ATOM 634 O O . LYS A 1 82 ? -3.432 3.599 7.114 1.00 93.88 82 LYS A O 1
ATOM 639 N N . ALA A 1 83 ? -4.128 5.740 7.226 1.00 95.56 83 ALA A N 1
ATOM 640 C CA . ALA A 1 83 ? -4.335 5.925 5.786 1.00 95.56 83 ALA A CA 1
ATOM 641 C C . ALA A 1 83 ? -3.111 5.511 4.947 1.00 95.56 83 ALA A C 1
ATOM 643 O O . ALA A 1 83 ? -3.252 4.740 4.004 1.00 95.56 83 ALA A O 1
ATOM 644 N N . ALA A 1 84 ? -1.903 5.923 5.350 1.00 94.31 84 ALA A N 1
ATOM 645 C CA . ALA A 1 84 ? -0.661 5.563 4.659 1.00 94.31 84 ALA A CA 1
ATOM 646 C C . ALA A 1 84 ? -0.410 4.042 4.586 1.00 94.31 84 ALA A C 1
ATOM 648 O O . ALA A 1 84 ? 0.146 3.552 3.611 1.00 94.31 84 ALA A O 1
ATOM 649 N N . PHE A 1 85 ? -0.836 3.272 5.593 1.00 96.38 85 PHE A N 1
ATOM 650 C CA . PHE A 1 85 ? -0.663 1.814 5.586 1.00 96.38 85 PHE A CA 1
ATOM 651 C C . PHE A 1 85 ? -1.638 1.131 4.626 1.00 96.38 85 PHE A C 1
ATOM 653 O O . PHE A 1 85 ? -1.285 0.158 3.962 1.00 96.38 85 PHE A O 1
ATOM 660 N N . LEU A 1 86 ? -2.858 1.660 4.521 1.00 98.38 86 LEU A N 1
ATOM 661 C CA . LEU A 1 86 ? -3.844 1.175 3.558 1.00 98.38 86 LEU A CA 1
ATOM 662 C C . LEU A 1 86 ? -3.463 1.535 2.120 1.00 98.38 86 LEU A C 1
ATOM 664 O O . LEU A 1 86 ? -3.684 0.731 1.224 1.00 98.38 86 LEU A O 1
ATOM 668 N N . ASP A 1 87 ? -2.849 2.692 1.890 1.00 98.50 87 ASP A N 1
ATOM 669 C CA . ASP A 1 87 ? -2.315 3.057 0.573 1.00 98.50 87 ASP A CA 1
ATOM 670 C C . ASP A 1 87 ? -1.204 2.099 0.114 1.00 98.50 87 ASP A C 1
ATOM 672 O O . ASP A 1 87 ? -1.259 1.591 -1.007 1.00 98.50 87 ASP A O 1
ATOM 676 N N . THR A 1 88 ? -0.289 1.712 1.010 1.00 98.06 88 THR A N 1
ATOM 677 C CA . THR A 1 88 ? 0.679 0.638 0.727 1.00 98.06 88 THR A CA 1
ATOM 678 C C . THR A 1 88 ? 0.004 -0.697 0.419 1.00 98.06 88 THR A C 1
ATOM 680 O O . THR A 1 88 ? 0.392 -1.375 -0.531 1.00 98.06 88 THR A O 1
ATOM 683 N N . LEU A 1 89 ? -1.015 -1.089 1.192 1.00 98.69 89 LEU A N 1
ATOM 684 C CA . LEU A 1 89 ? -1.748 -2.331 0.939 1.00 98.69 89 LEU A CA 1
ATOM 685 C C . LEU A 1 89 ? -2.460 -2.304 -0.418 1.00 98.69 89 LEU A C 1
ATOM 687 O O . LEU A 1 89 ? -2.421 -3.289 -1.151 1.00 98.69 89 LEU A O 1
ATOM 691 N N . ALA A 1 90 ? -3.057 -1.173 -0.788 1.00 98.75 90 ALA A N 1
ATOM 692 C CA . ALA A 1 90 ? -3.674 -1.006 -2.094 1.00 98.75 90 ALA A CA 1
ATOM 693 C C . ALA A 1 90 ? -2.650 -1.130 -3.230 1.00 98.75 90 ALA A C 1
ATOM 695 O O . ALA A 1 90 ? -2.921 -1.795 -4.229 1.00 98.75 90 ALA A O 1
ATOM 696 N N . ALA A 1 91 ? -1.461 -0.543 -3.070 1.00 98.56 91 ALA A N 1
ATOM 697 C CA . ALA A 1 91 ? -0.371 -0.711 -4.026 1.00 98.56 91 ALA A CA 1
ATOM 698 C C . ALA A 1 91 ? 0.078 -2.174 -4.144 1.00 98.56 91 ALA A C 1
ATOM 700 O O . ALA A 1 91 ? 0.263 -2.669 -5.256 1.00 98.56 91 ALA A O 1
ATOM 701 N N . ALA A 1 92 ? 0.190 -2.884 -3.021 1.00 98.50 92 ALA A N 1
ATOM 702 C CA . ALA A 1 92 ? 0.541 -4.299 -3.006 1.00 98.50 92 ALA A CA 1
ATOM 703 C C . ALA A 1 92 ? -0.515 -5.167 -3.710 1.00 98.50 92 ALA A C 1
ATOM 705 O O . ALA A 1 92 ? -0.163 -6.020 -4.523 1.00 98.50 92 ALA A O 1
ATOM 706 N N . TYR A 1 93 ? -1.806 -4.914 -3.476 1.00 98.81 93 TYR A N 1
ATOM 707 C CA . TYR A 1 93 ? -2.883 -5.589 -4.202 1.00 98.81 93 TYR A CA 1
ATOM 708 C C . TYR A 1 93 ? -2.857 -5.298 -5.703 1.00 98.81 93 TYR A C 1
ATOM 710 O O . TYR A 1 93 ? -3.009 -6.218 -6.509 1.00 98.81 93 TYR A O 1
ATOM 718 N N . ALA A 1 94 ? -2.606 -4.047 -6.095 1.00 98.75 94 ALA A N 1
ATOM 719 C CA . ALA A 1 94 ? -2.483 -3.684 -7.502 1.00 98.75 94 ALA A CA 1
ATOM 720 C C . ALA A 1 94 ? -1.310 -4.412 -8.184 1.00 98.75 94 ALA A C 1
ATOM 722 O O . ALA A 1 94 ? -1.447 -4.831 -9.334 1.00 98.75 94 ALA A O 1
ATOM 723 N N . GLU A 1 95 ? -0.188 -4.615 -7.482 1.00 98.25 95 GLU A N 1
ATOM 724 C CA . GLU A 1 95 ? 0.966 -5.361 -8.003 1.00 98.25 95 GLU A CA 1
ATOM 725 C C . GLU A 1 95 ? 0.617 -6.813 -8.343 1.00 98.25 95 GLU A C 1
ATOM 727 O O . GLU A 1 95 ? 1.002 -7.320 -9.397 1.00 98.25 95 GLU A O 1
ATOM 732 N N . VAL A 1 96 ? -0.182 -7.469 -7.499 1.00 98.38 96 VAL A N 1
ATOM 733 C CA . VAL A 1 96 ? -0.655 -8.844 -7.734 1.00 98.38 96 VAL A CA 1
ATOM 734 C C . VAL A 1 96 ? -1.960 -8.909 -8.540 1.00 98.38 96 VAL A C 1
ATOM 736 O O . VAL A 1 96 ? -2.601 -9.955 -8.599 1.00 98.38 96 VAL A O 1
ATOM 739 N N . LYS A 1 97 ? -2.344 -7.809 -9.206 1.00 98.50 97 LYS A N 1
ATOM 740 C CA . LYS A 1 97 ? -3.527 -7.683 -10.082 1.00 98.50 97 LYS A CA 1
ATOM 741 C C . LYS A 1 97 ? -4.884 -7.855 -9.383 1.00 98.50 97 LYS A C 1
ATOM 743 O O . LYS A 1 97 ? -5.904 -8.002 -10.059 1.00 98.50 97 LYS A O 1
ATOM 748 N N . LEU A 1 98 ? -4.920 -7.754 -8.057 1.00 98.69 98 LEU A N 1
ATOM 749 C CA . LEU A 1 98 ? -6.140 -7.699 -7.246 1.00 98.69 98 LEU A CA 1
ATOM 750 C C . LEU A 1 98 ? -6.695 -6.265 -7.244 1.00 98.69 98 LEU A C 1
ATOM 752 O O . LEU A 1 98 ? -6.661 -5.541 -6.250 1.00 98.69 98 LEU A O 1
ATOM 756 N N . PHE A 1 99 ? -7.114 -5.796 -8.423 1.00 98.62 99 PHE A N 1
ATOM 757 C CA . PHE A 1 99 ? -7.471 -4.388 -8.624 1.00 98.62 99 PHE A CA 1
ATOM 758 C C . PHE A 1 99 ? -8.754 -3.970 -7.905 1.00 98.62 99 PHE A C 1
ATOM 760 O O . PHE A 1 99 ? -8.861 -2.810 -7.513 1.00 98.62 99 PHE A O 1
ATOM 767 N N . THR A 1 100 ? -9.705 -4.884 -7.712 1.00 98.69 100 THR A N 1
ATOM 768 C CA . THR A 1 100 ? -10.931 -4.600 -6.952 1.00 98.69 100 THR A CA 1
ATOM 769 C C . THR A 1 100 ? -10.577 -4.274 -5.503 1.00 98.69 100 THR A C 1
ATOM 771 O O . THR A 1 100 ? -10.914 -3.206 -4.998 1.00 98.69 100 THR A O 1
ATOM 774 N N . GLU A 1 101 ? -9.777 -5.132 -4.875 1.00 98.75 101 GLU A N 1
ATOM 775 C CA . GLU A 1 101 ? -9.283 -4.967 -3.514 1.00 98.75 101 GLU A CA 1
ATOM 776 C C . GLU A 1 101 ? -8.405 -3.718 -3.388 1.00 98.75 101 GLU A C 1
ATOM 778 O O . GLU A 1 101 ? -8.511 -2.983 -2.403 1.00 98.75 101 GLU A O 1
ATOM 783 N N . ALA A 1 102 ? -7.567 -3.436 -4.391 1.00 98.81 102 ALA A N 1
ATOM 784 C CA . ALA A 1 102 ? -6.754 -2.224 -4.441 1.00 98.81 102 ALA A CA 1
ATOM 785 C C . ALA A 1 102 ? -7.608 -0.945 -4.448 1.00 98.81 102 ALA A C 1
ATOM 787 O O . ALA A 1 102 ? -7.339 -0.020 -3.679 1.00 98.81 102 ALA A O 1
ATOM 788 N N . VAL A 1 103 ? -8.649 -0.890 -5.286 1.00 98.88 103 VAL A N 1
ATOM 789 C CA . VAL A 1 103 ? -9.572 0.254 -5.372 1.00 98.88 103 VAL A CA 1
ATOM 790 C C . VAL A 1 103 ? -10.310 0.452 -4.051 1.00 98.88 103 VAL A C 1
ATOM 792 O O . VAL A 1 103 ? -10.262 1.553 -3.498 1.00 98.88 103 VAL A O 1
ATOM 795 N N . ASP A 1 104 ? -10.917 -0.603 -3.509 1.00 98.69 104 ASP A N 1
ATOM 796 C CA . ASP A 1 104 ? -11.685 -0.534 -2.262 1.00 98.69 104 ASP A CA 1
ATOM 797 C C . ASP A 1 104 ? -10.810 -0.099 -1.081 1.00 98.69 104 ASP A C 1
ATOM 799 O O . ASP A 1 104 ? -11.216 0.698 -0.227 1.00 98.69 104 ASP A O 1
ATOM 803 N N . THR A 1 105 ? -9.580 -0.611 -1.029 1.00 98.69 105 THR A N 1
ATOM 804 C CA . THR A 1 105 ? -8.621 -0.295 0.032 1.00 98.69 105 THR A CA 1
ATOM 805 C C . THR A 1 105 ? -8.157 1.156 -0.066 1.00 98.69 105 THR A C 1
ATOM 807 O O . THR A 1 105 ? -8.136 1.864 0.944 1.00 98.69 105 THR A O 1
ATOM 810 N N . LEU A 1 106 ? -7.843 1.640 -1.271 1.00 98.56 106 LEU A N 1
ATOM 811 C CA . LEU A 1 106 ? -7.363 3.006 -1.463 1.00 98.56 106 LEU A CA 1
ATOM 812 C C . LEU A 1 106 ? -8.469 4.049 -1.254 1.00 98.56 106 LEU A C 1
ATOM 814 O O . LEU A 1 106 ? -8.205 5.123 -0.722 1.00 98.56 106 LEU A O 1
ATOM 818 N N . GLN A 1 107 ? -9.722 3.730 -1.589 1.00 98.69 107 GLN A N 1
ATOM 819 C CA . GLN A 1 107 ? -10.866 4.588 -1.263 1.00 98.69 107 GLN A CA 1
ATOM 820 C C . GLN A 1 107 ? -11.039 4.758 0.250 1.00 98.69 107 GLN A C 1
ATOM 822 O O . GLN A 1 107 ? -11.237 5.877 0.727 1.00 98.69 107 GLN A O 1
ATOM 827 N N . LYS A 1 108 ? -10.906 3.669 1.019 1.00 98.38 108 LYS A N 1
ATOM 828 C CA . LYS A 1 108 ? -10.907 3.734 2.489 1.00 98.38 108 LYS A CA 1
ATOM 829 C C . LYS A 1 108 ? -9.743 4.579 3.008 1.00 98.38 108 LYS A C 1
ATOM 831 O O . LYS A 1 108 ? -9.945 5.388 3.912 1.00 98.38 108 LYS A O 1
ATOM 836 N N . ALA A 1 109 ? -8.549 4.423 2.430 1.00 98.25 109 ALA A N 1
ATOM 837 C CA . ALA A 1 109 ? -7.372 5.212 2.789 1.00 98.25 109 ALA A CA 1
ATOM 838 C C . ALA A 1 109 ? -7.603 6.718 2.576 1.00 98.25 109 ALA A C 1
ATOM 840 O O . ALA A 1 109 ? -7.369 7.502 3.495 1.00 98.25 109 ALA A O 1
ATOM 841 N N . ILE A 1 110 ? -8.142 7.104 1.413 1.00 98.50 110 ILE A N 1
ATOM 842 C CA . ILE A 1 110 ? -8.491 8.495 1.085 1.00 98.50 110 ILE A CA 1
ATOM 843 C C . ILE A 1 110 ? -9.497 9.048 2.097 1.00 98.50 110 ILE A C 1
ATOM 845 O O . ILE A 1 110 ? -9.251 10.102 2.679 1.00 98.50 110 ILE A O 1
ATOM 849 N N . GLY A 1 111 ? -10.580 8.317 2.379 1.00 98.06 111 GLY A N 1
ATOM 850 C CA . GLY A 1 111 ? -11.592 8.768 3.338 1.00 98.06 111 GLY A CA 1
ATOM 851 C C . GLY A 1 111 ? -11.050 8.937 4.764 1.00 98.06 111 GLY A C 1
ATOM 852 O O . GLY A 1 111 ? -11.467 9.845 5.481 1.00 98.06 111 GLY A O 1
ATOM 853 N N . LEU A 1 112 ? -10.099 8.097 5.189 1.00 97.44 112 LEU A N 1
ATOM 854 C CA . LEU A 1 112 ? -9.418 8.254 6.480 1.00 97.44 112 LEU A CA 1
ATOM 855 C C . LEU A 1 112 ? -8.484 9.467 6.494 1.00 97.44 112 LEU A C 1
ATOM 857 O O . LEU A 1 112 ? -8.484 10.213 7.471 1.00 97.44 112 LEU A O 1
ATOM 861 N N . ALA A 1 113 ? -7.718 9.680 5.422 1.00 96.31 113 ALA A N 1
ATOM 862 C CA . ALA A 1 113 ? -6.834 10.834 5.294 1.00 96.31 113 ALA A CA 1
ATOM 863 C C . ALA A 1 113 ? -7.629 12.150 5.317 1.00 96.31 113 ALA A C 1
ATOM 865 O O . ALA A 1 113 ? -7.279 13.064 6.058 1.00 96.31 113 ALA A O 1
ATOM 866 N N . GLU A 1 114 ? -8.740 12.228 4.580 1.00 97.19 114 GLU A N 1
ATOM 867 C CA . GLU A 1 114 ? -9.623 13.400 4.556 1.00 97.19 114 GLU A CA 1
ATOM 868 C C . GLU A 1 114 ? -10.215 13.700 5.938 1.00 97.19 114 GLU A C 1
ATOM 870 O O . GLU A 1 114 ? -10.115 14.830 6.415 1.00 97.19 114 GLU A O 1
ATOM 875 N N . LYS A 1 115 ? -10.751 12.684 6.629 1.00 97.12 115 LYS A N 1
ATOM 876 C CA . LYS A 1 115 ? -11.277 12.831 7.999 1.00 97.12 115 LYS A CA 1
ATOM 877 C C . LYS A 1 115 ? -10.218 13.289 9.001 1.00 97.12 115 LYS A C 1
ATOM 879 O O . LYS A 1 115 ? -10.546 13.988 9.952 1.00 97.12 115 LYS A O 1
ATOM 884 N N . ALA A 1 116 ? -8.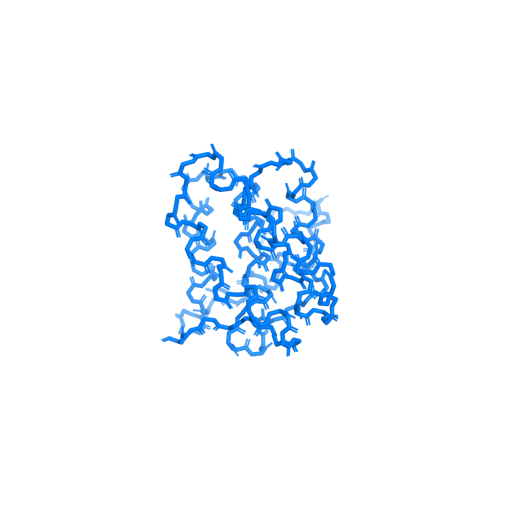965 12.897 8.793 1.00 94.00 116 ALA A N 1
ATOM 885 C CA . ALA A 1 116 ? -7.837 13.292 9.629 1.00 94.00 116 ALA A CA 1
ATOM 886 C C . ALA A 1 116 ? -7.215 14.646 9.225 1.00 94.00 116 ALA A C 1
ATOM 888 O O . ALA A 1 116 ? -6.182 15.019 9.777 1.00 94.00 116 ALA A O 1
ATOM 889 N N . GLY A 1 117 ? -7.782 15.364 8.245 1.00 95.00 117 GLY A N 1
ATOM 890 C CA . GLY A 1 117 ? -7.226 16.625 7.739 1.00 95.00 117 GLY A CA 1
ATOM 891 C C . GLY A 1 117 ? -5.937 16.466 6.921 1.00 95.00 117 GLY A C 1
ATOM 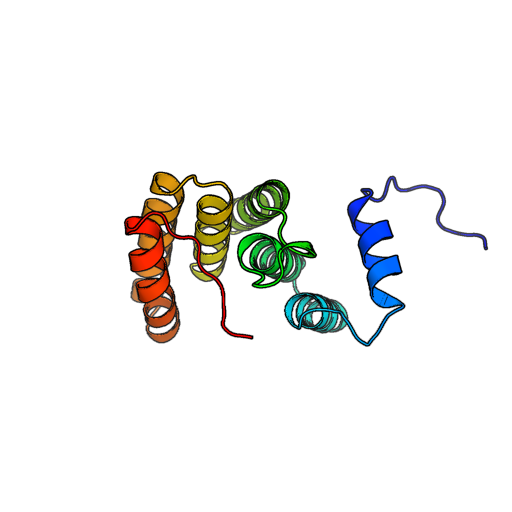892 O O . GLY A 1 117 ? -5.275 17.452 6.609 1.00 95.00 117 GLY A O 1
ATOM 893 N N . GLN A 1 118 ? -5.572 15.241 6.535 1.00 93.62 118 GLN A N 1
ATOM 894 C CA . GLN A 1 118 ? -4.372 14.906 5.759 1.00 93.62 118 GLN A CA 1
ATOM 895 C C . GLN A 1 118 ? -4.626 15.087 4.254 1.00 93.62 118 GLN A C 1
ATOM 897 O O . GLN A 1 118 ? -4.483 14.161 3.453 1.00 93.62 118 GLN A O 1
ATOM 902 N N . THR A 1 119 ? -5.032 16.294 3.860 1.00 91.56 119 THR A N 1
ATOM 903 C CA . THR A 1 119 ? -5.471 16.613 2.490 1.00 91.56 119 THR A CA 1
ATOM 904 C C . THR A 1 119 ? -4.387 16.379 1.438 1.00 91.56 119 THR A C 1
ATOM 906 O O . THR A 1 119 ? -4.702 15.898 0.350 1.00 91.56 119 THR A O 1
ATOM 909 N N . ALA A 1 120 ? -3.119 16.648 1.769 1.00 92.44 120 ALA A N 1
ATOM 910 C CA . ALA A 1 120 ? -1.975 16.379 0.896 1.00 92.44 120 ALA A CA 1
ATOM 911 C C . ALA A 1 120 ? -1.834 14.879 0.587 1.00 92.44 120 ALA A C 1
ATOM 913 O O . ALA A 1 120 ? -1.793 14.489 -0.577 1.00 92.44 120 ALA A O 1
ATOM 914 N N . LEU A 1 121 ? -1.878 14.032 1.622 1.00 91.12 121 LEU A N 1
ATOM 915 C CA . LEU A 1 121 ? -1.794 12.578 1.475 1.00 91.12 121 LEU A CA 1
ATOM 916 C C . LEU A 1 121 ? -2.971 12.025 0.654 1.00 91.12 121 LEU A C 1
ATOM 918 O O . LEU A 1 121 ? -2.776 11.216 -0.250 1.00 91.12 121 LEU A O 1
ATOM 922 N N . ALA A 1 122 ? -4.193 12.501 0.914 1.00 93.38 122 ALA A N 1
ATOM 923 C CA . ALA A 1 122 ? -5.353 12.152 0.092 1.00 93.38 122 ALA A CA 1
ATOM 924 C C . ALA A 1 122 ? -5.158 12.577 -1.378 1.00 93.38 122 ALA A C 1
ATOM 926 O O . ALA A 1 122 ? -5.537 11.847 -2.294 1.00 93.38 122 ALA A O 1
ATOM 927 N N . GLY A 1 123 ? -4.538 13.738 -1.611 1.00 92.25 123 GLY A N 1
ATOM 928 C CA . GLY A 1 123 ? -4.155 14.229 -2.934 1.00 92.25 123 GLY A CA 1
ATOM 929 C C . GLY A 1 123 ? -3.228 13.275 -3.686 1.00 92.25 123 GLY A C 1
ATOM 930 O O . GLY A 1 123 ? -3.492 12.979 -4.848 1.00 92.25 123 GLY A O 1
ATOM 931 N N . GLU A 1 124 ? -2.209 12.730 -3.020 1.00 92.81 124 GLU A N 1
ATOM 932 C CA . GLU A 1 124 ? -1.268 11.764 -3.609 1.00 92.81 124 GLU A CA 1
ATOM 933 C C . GLU A 1 124 ? -1.917 10.416 -3.966 1.00 92.81 124 GLU A C 1
ATOM 935 O O . GLU A 1 124 ? -1.529 9.767 -4.940 1.00 92.81 124 GLU A O 1
ATOM 940 N N . MET A 1 125 ? -2.928 9.991 -3.203 1.00 97.56 125 MET A N 1
ATOM 941 C CA . MET A 1 125 ? -3.630 8.723 -3.427 1.00 97.56 125 MET A CA 1
ATOM 942 C C . MET A 1 125 ? -4.583 8.777 -4.632 1.00 97.56 125 MET A C 1
ATOM 944 O O . MET A 1 125 ? -4.795 7.763 -5.298 1.00 97.56 125 MET A O 1
ATOM 948 N N . ARG A 1 126 ? -5.167 9.939 -4.961 1.00 97.81 126 ARG A N 1
ATOM 949 C CA . ARG A 1 126 ? -6.174 10.051 -6.041 1.00 97.81 126 ARG A CA 1
ATOM 950 C C . ARG A 1 126 ? -5.649 9.641 -7.430 1.0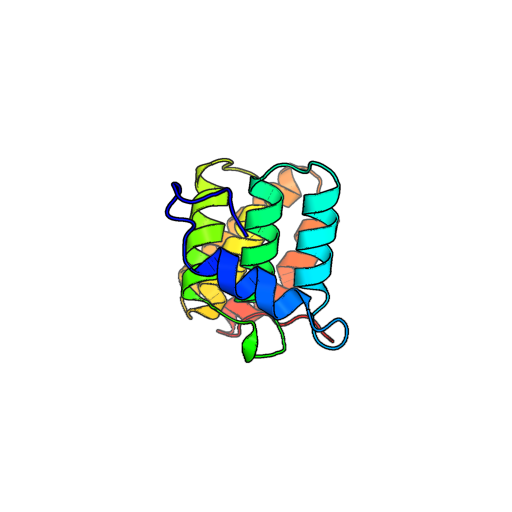0 97.81 126 ARG A C 1
ATOM 952 O O . ARG A 1 126 ? -6.344 8.874 -8.100 1.00 97.81 126 ARG A O 1
ATOM 959 N N . PRO A 1 127 ? -4.445 10.054 -7.873 1.00 97.62 127 PRO A N 1
ATOM 960 C CA . PRO A 1 127 ? -3.859 9.552 -9.117 1.00 97.62 127 PRO A CA 1
ATOM 961 C C . PRO A 1 127 ? -3.665 8.030 -9.117 1.00 97.62 127 PRO A C 1
ATOM 963 O O . PRO A 1 127 ? -3.968 7.368 -10.109 1.00 97.62 127 PRO A O 1
ATOM 966 N N . ARG A 1 128 ? -3.229 7.448 -7.991 1.00 98.06 128 ARG A N 1
ATOM 967 C CA . ARG A 1 128 ? -3.061 5.989 -7.852 1.00 98.06 128 ARG A CA 1
ATOM 968 C C . ARG A 1 128 ? -4.401 5.264 -7.960 1.00 98.06 128 ARG A C 1
ATOM 970 O O . ARG A 1 128 ? -4.497 4.255 -8.650 1.00 98.06 128 ARG A O 1
ATOM 977 N N . LEU A 1 129 ? -5.464 5.829 -7.386 1.00 98.69 129 LEU A N 1
ATOM 978 C CA . LEU A 1 129 ? -6.820 5.294 -7.511 1.00 98.69 129 LEU A CA 1
ATOM 979 C C . LEU A 1 129 ? -7.290 5.253 -8.971 1.00 98.69 129 LEU A C 1
ATOM 981 O O . LEU A 1 129 ? -7.895 4.265 -9.391 1.00 98.69 129 LEU A O 1
ATOM 985 N N . ALA A 1 130 ? -6.998 6.292 -9.757 1.00 98.38 130 ALA A N 1
ATOM 986 C CA . ALA A 1 130 ? -7.321 6.314 -11.183 1.00 98.38 130 ALA A CA 1
ATOM 987 C C . ALA A 1 130 ? -6.569 5.220 -11.966 1.00 98.38 130 ALA A C 1
ATOM 989 O O . ALA A 1 130 ? -7.156 4.563 -12.834 1.00 98.38 130 ALA A O 1
ATOM 990 N N . LEU A 1 131 ? -5.300 4.969 -11.622 1.00 98.56 131 LEU A N 1
ATOM 991 C CA . LEU A 1 131 ? -4.521 3.865 -12.190 1.00 98.56 131 LEU A CA 1
ATOM 992 C C . LEU A 1 131 ? -5.135 2.504 -11.839 1.00 98.56 131 LEU A C 1
ATOM 994 O O . LEU A 1 131 ? -5.355 1.690 -12.738 1.00 98.56 131 LEU A O 1
ATOM 998 N N . TYR A 1 132 ? -5.491 2.277 -10.572 1.00 98.62 132 TYR A N 1
ATOM 999 C CA . TYR A 1 132 ? -6.042 0.993 -10.122 1.00 98.62 132 TYR A CA 1
ATOM 1000 C C . TYR A 1 132 ? -7.409 0.706 -10.751 1.00 98.62 132 TYR A C 1
ATOM 1002 O O . TYR A 1 132 ? -7.646 -0.410 -11.209 1.00 98.62 132 TYR A O 1
ATOM 1010 N N . ARG A 1 133 ? -8.266 1.728 -10.903 1.00 98.50 133 ARG A N 1
ATOM 1011 C CA . ARG A 1 133 ? -9.525 1.626 -11.670 1.00 98.50 133 ARG A CA 1
ATOM 1012 C C . ARG A 1 133 ? -9.299 1.240 -13.131 1.00 98.50 133 ARG A C 1
ATOM 1014 O O . ARG A 1 133 ? -10.107 0.524 -13.712 1.00 98.50 133 ARG A O 1
ATOM 1021 N N . SER A 1 134 ? -8.178 1.672 -13.702 1.00 98.31 134 SER A N 1
ATOM 1022 C CA . SER A 1 134 ? -7.760 1.338 -15.067 1.00 98.31 134 SER A CA 1
ATOM 1023 C C . SER A 1 134 ? -6.940 0.043 -15.149 1.00 98.31 134 SER A C 1
ATOM 1025 O O . SER A 1 134 ? -6.327 -0.219 -16.182 1.00 98.31 134 SER A O 1
ATOM 1027 N N . LYS A 1 135 ? -6.901 -0.758 -14.071 1.00 98.44 135 LYS A N 1
ATOM 1028 C CA . LYS A 1 135 ? -6.124 -2.004 -13.956 1.00 98.44 135 LYS A CA 1
ATOM 1029 C C . LYS A 1 135 ? -4.626 -1.824 -14.238 1.00 98.44 135 LYS A C 1
ATOM 1031 O O . LYS A 1 135 ? -3.987 -2.685 -14.844 1.00 98.44 135 LYS A O 1
ATOM 1036 N N . LYS A 1 136 ? -4.059 -0.695 -13.806 1.00 98.31 136 LYS A N 1
ATOM 1037 C CA . LYS A 1 136 ? -2.625 -0.393 -13.910 1.00 98.31 136 LYS A CA 1
ATOM 1038 C C . LYS A 1 136 ? -2.026 -0.235 -12.514 1.00 98.31 136 LYS A C 1
ATOM 1040 O O . LYS A 1 136 ? -2.558 0.555 -11.738 1.00 98.31 136 LYS A O 1
ATOM 1045 N N . PRO A 1 137 ? -0.941 -0.945 -12.169 1.00 97.31 137 PRO A N 1
ATOM 1046 C CA . PRO A 1 137 ? -0.252 -0.711 -10.909 1.00 97.31 137 PRO A CA 1
ATOM 1047 C C . PRO A 1 137 ? 0.519 0.616 -10.960 1.00 97.31 137 PRO A C 1
ATOM 1049 O O . PRO A 1 137 ? 0.897 1.095 -12.031 1.00 97.31 137 PRO A O 1
ATOM 1052 N N . TYR A 1 138 ? 0.747 1.219 -9.796 1.00 97.00 138 TYR A N 1
ATOM 1053 C CA . TYR A 1 138 ? 1.502 2.464 -9.686 1.00 97.00 138 TYR A CA 1
ATOM 1054 C C . TYR A 1 138 ? 3.008 2.185 -9.721 1.00 97.00 138 TYR A C 1
ATOM 1056 O O . TYR A 1 138 ? 3.485 1.217 -9.120 1.00 97.00 138 TYR A O 1
ATOM 1064 N N . ARG A 1 139 ? 3.745 3.063 -10.405 1.00 92.44 139 ARG A N 1
ATOM 1065 C CA . ARG A 1 139 ? 5.209 3.126 -10.417 1.00 92.44 139 ARG A CA 1
ATOM 1066 C C . ARG A 1 139 ? 5.619 4.583 -10.195 1.00 92.44 139 ARG A C 1
ATOM 1068 O O . ARG A 1 139 ? 5.108 5.438 -10.921 1.00 92.44 139 ARG A O 1
ATOM 1075 N N . PRO A 1 140 ? 6.479 4.894 -9.213 1.00 83.00 140 PRO A N 1
ATOM 1076 C CA . PRO A 1 140 ? 7.035 6.228 -9.092 1.00 83.00 140 PRO A CA 1
ATOM 1077 C C . PRO A 1 140 ? 8.011 6.495 -10.252 1.00 83.00 140 PRO A C 1
ATOM 1079 O O . PRO A 1 140 ? 8.618 5.546 -10.757 1.00 83.00 140 PRO A O 1
ATOM 1082 N N . PRO A 1 141 ? 8.158 7.759 -10.681 1.00 75.50 141 PRO A N 1
ATOM 1083 C CA . PRO A 1 141 ? 9.237 8.153 -11.582 1.00 75.50 141 PRO A CA 1
ATOM 1084 C C . PRO A 1 141 ? 10.605 7.893 -10.929 1.00 75.50 141 PRO A C 1
ATOM 1086 O O . PRO A 1 141 ? 10.713 7.916 -9.699 1.00 75.50 141 PRO A O 1
ATOM 1089 N N . GLU A 1 142 ? 11.609 7.606 -11.760 1.00 55.53 142 GLU A N 1
ATOM 1090 C CA . GLU A 1 142 ? 13.006 7.397 -11.338 1.00 55.53 142 GLU A CA 1
ATOM 1091 C C . GLU A 1 142 ? 13.675 8.688 -10.847 1.00 55.53 142 GLU A C 1
ATOM 1093 O O . GLU A 1 142 ? 13.364 9.771 -11.396 1.00 55.53 142 GLU A O 1
#